Protein AF-A0A521UWS0-F1 (afdb_monomer_lite)

Structure (mmCIF, N/CA/C/O backbone):
data_AF-A0A521UWS0-F1
#
_entry.id   AF-A0A521UWS0-F1
#
loop_
_atom_site.group_PDB
_atom_site.id
_atom_site.type_symbol
_atom_site.label_atom_id
_atom_site.label_alt_id
_atom_site.label_comp_id
_atom_site.label_asym_id
_atom_site.label_entity_id
_atom_site.label_seq_id
_atom_site.pdbx_PDB_ins_code
_atom_site.Cartn_x
_atom_site.Cartn_y
_atom_site.Cartn_z
_atom_site.occupancy
_atom_site.B_iso_or_equiv
_atom_site.auth_seq_id
_atom_site.auth_comp_id
_atom_site.auth_asym_id
_atom_site.auth_atom_id
_atom_site.pdbx_PDB_model_num
ATOM 1 N N . SER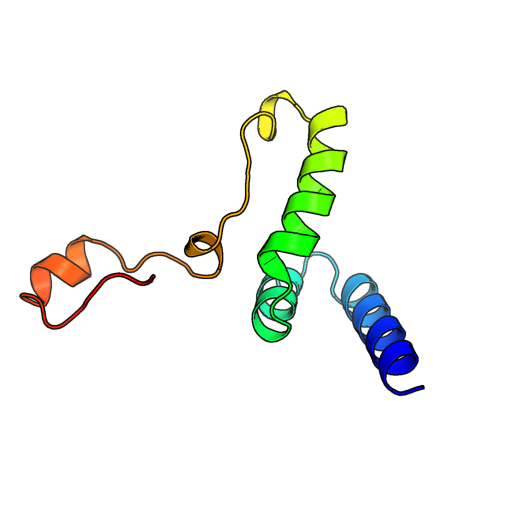 A 1 1 ? -24.379 -8.347 11.033 1.00 94.44 1 SER A N 1
ATOM 2 C CA . SER A 1 1 ? -24.397 -8.606 9.577 1.00 94.44 1 SER A CA 1
ATOM 3 C C . SER A 1 1 ? -23.013 -9.046 9.117 1.00 94.44 1 SER A C 1
ATOM 5 O O . SER A 1 1 ? -22.043 -8.805 9.836 1.00 94.44 1 SER A O 1
ATOM 7 N N . GLN A 1 2 ? -22.910 -9.666 7.935 1.00 97.06 2 GLN A N 1
ATOM 8 C CA . GLN A 1 2 ? -21.626 -10.068 7.340 1.00 97.06 2 GLN A CA 1
ATOM 9 C C . GLN A 1 2 ? -20.648 -8.885 7.226 1.00 97.06 2 GLN A C 1
ATOM 11 O O . GLN A 1 2 ? -19.470 -9.022 7.550 1.00 97.06 2 GLN A O 1
ATOM 16 N N . ASP A 1 3 ? -21.142 -7.707 6.846 1.00 97.00 3 ASP A N 1
ATOM 17 C CA . ASP A 1 3 ? -20.300 -6.517 6.696 1.00 97.00 3 ASP A CA 1
ATOM 18 C C . ASP A 1 3 ? -19.758 -5.997 8.025 1.00 97.00 3 ASP A C 1
ATOM 20 O O . ASP A 1 3 ? -18.590 -5.620 8.101 1.00 97.00 3 ASP A O 1
ATOM 24 N N . ASN A 1 4 ? -20.556 -6.032 9.098 1.00 98.12 4 ASN A N 1
ATOM 25 C CA . ASN A 1 4 ? -20.074 -5.640 10.425 1.00 98.12 4 ASN A CA 1
ATOM 26 C C . ASN A 1 4 ? -18.980 -6.592 10.921 1.00 98.12 4 ASN A C 1
ATOM 28 O O . ASN A 1 4 ? -17.974 -6.131 11.454 1.00 98.12 4 ASN A O 1
ATOM 32 N N . ALA A 1 5 ? -19.129 -7.899 10.677 1.00 98.38 5 ALA A N 1
ATOM 33 C CA . ALA A 1 5 ? -18.096 -8.876 11.014 1.00 98.38 5 ALA A CA 1
ATOM 34 C C . ALA A 1 5 ? -16.797 -8.627 10.224 1.00 98.38 5 ALA A C 1
ATOM 36 O O . ALA A 1 5 ? -15.712 -8.636 10.801 1.00 98.38 5 ALA A O 1
ATOM 37 N N . ARG A 1 6 ? -16.892 -8.319 8.920 1.00 97.56 6 ARG A N 1
ATOM 38 C CA . ARG A 1 6 ? -15.721 -7.949 8.103 1.00 97.56 6 ARG A CA 1
ATOM 39 C C . ARG A 1 6 ? -15.051 -6.669 8.600 1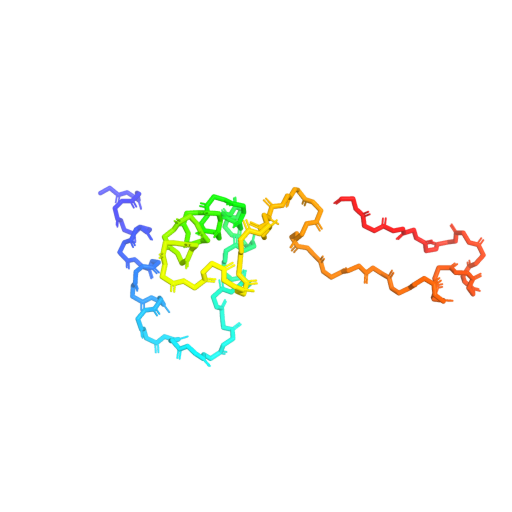.00 97.56 6 ARG A C 1
ATOM 41 O O . ARG A 1 6 ? -13.827 -6.611 8.625 1.00 97.56 6 ARG A O 1
ATOM 48 N N . LYS A 1 7 ? -15.822 -5.654 9.003 1.00 97.38 7 LYS A N 1
ATOM 49 C CA . LYS A 1 7 ? -15.274 -4.411 9.571 1.00 97.38 7 LYS A CA 1
ATOM 50 C C . LYS A 1 7 ? -14.508 -4.677 10.868 1.00 97.38 7 LYS A C 1
ATOM 52 O O . LYS A 1 7 ? -13.371 -4.229 10.974 1.00 97.38 7 LYS A O 1
ATOM 57 N N . ALA A 1 8 ? -15.088 -5.446 11.791 1.00 98.25 8 ALA A N 1
ATOM 58 C CA . ALA A 1 8 ? -14.430 -5.823 13.043 1.00 98.25 8 ALA A CA 1
ATOM 59 C C . ALA A 1 8 ? -13.126 -6.596 12.784 1.00 98.25 8 ALA A C 1
ATOM 61 O O . ALA A 1 8 ? -12.069 -6.185 13.245 1.00 98.25 8 ALA A O 1
ATOM 62 N N . LEU A 1 9 ? -13.165 -7.630 11.936 1.00 98.06 9 LEU A N 1
ATOM 63 C CA . LEU A 1 9 ? -11.980 -8.420 11.583 1.00 98.06 9 LEU A CA 1
ATOM 64 C C . LEU A 1 9 ? -10.844 -7.562 10.999 1.00 98.06 9 LEU A C 1
ATOM 66 O O . LEU A 1 9 ? -9.677 -7.743 11.342 1.00 98.06 9 LEU A O 1
ATOM 70 N N . ARG A 1 10 ? -11.172 -6.634 10.091 1.00 97.56 10 ARG A N 1
ATOM 71 C CA . ARG A 1 10 ? -10.186 -5.741 9.460 1.00 97.56 10 ARG A CA 1
ATOM 72 C C . ARG A 1 10 ? -9.594 -4.737 10.449 1.00 97.56 10 ARG A C 1
ATOM 74 O O . ARG A 1 10 ? -8.447 -4.335 10.258 1.00 97.56 10 ARG A O 1
ATOM 81 N N . MET A 1 11 ? -10.368 -4.322 11.452 1.00 97.62 11 MET A N 1
ATOM 82 C CA . MET A 1 11 ? -9.889 -3.466 12.535 1.00 97.62 11 MET A CA 1
ATOM 83 C C . MET A 1 11 ? -8.912 -4.228 13.431 1.00 97.62 11 MET A C 1
ATOM 85 O O . MET A 1 11 ? -7.797 -3.754 13.619 1.00 97.62 11 MET A O 1
ATOM 89 N N . GLU A 1 12 ? -9.274 -5.432 13.882 1.00 98.44 12 GLU A N 1
ATOM 90 C CA . GLU A 1 12 ? -8.394 -6.252 14.726 1.00 98.44 12 GLU A CA 1
ATOM 91 C C . GLU A 1 12 ? -7.075 -6.579 14.024 1.00 98.44 12 GLU A C 1
ATOM 93 O O . GLU A 1 12 ? -6.012 -6.316 14.572 1.00 98.44 12 GLU A O 1
ATOM 98 N N . ARG A 1 13 ? -7.099 -7.015 12.753 1.00 98.25 13 ARG A N 1
ATOM 99 C CA . ARG A 1 13 ? -5.851 -7.232 11.989 1.00 98.25 13 ARG A CA 1
ATOM 100 C C . ARG A 1 13 ? -4.976 -5.985 11.886 1.00 98.25 13 ARG A C 1
ATOM 102 O O . ARG A 1 13 ? -3.761 -6.118 11.806 1.00 98.25 13 ARG A O 1
ATOM 109 N N . LYS A 1 14 ? -5.570 -4.788 11.820 1.00 96.94 14 LYS A N 1
ATOM 110 C CA . LYS A 1 14 ? -4.810 -3.531 11.758 1.00 96.94 14 LYS A CA 1
ATOM 111 C C . LYS A 1 14 ? -4.106 -3.248 13.088 1.00 96.94 14 LYS A C 1
ATOM 113 O O . LYS A 1 14 ? -2.992 -2.738 13.052 1.00 96.94 14 LYS A O 1
ATOM 118 N N . LEU A 1 15 ? -4.779 -3.503 14.210 1.00 97.94 15 LEU A N 1
ATOM 119 C CA . LEU A 1 15 ? -4.237 -3.263 15.547 1.00 97.94 15 LEU A CA 1
ATOM 120 C C . LEU A 1 15 ? -3.191 -4.312 15.922 1.00 97.94 15 LEU A C 1
ATOM 122 O O . LEU A 1 15 ? -2.099 -3.941 16.333 1.00 97.94 15 LEU A O 1
ATOM 126 N N . GLU A 1 16 ? -3.517 -5.588 15.724 1.00 98.38 16 GLU A N 1
ATOM 127 C CA . GLU A 1 16 ? -2.676 -6.716 16.123 1.00 98.38 16 GLU A CA 1
ATOM 128 C C . GLU A 1 16 ? -1.361 -6.759 15.340 1.00 98.38 16 GLU A C 1
ATOM 130 O O . GLU A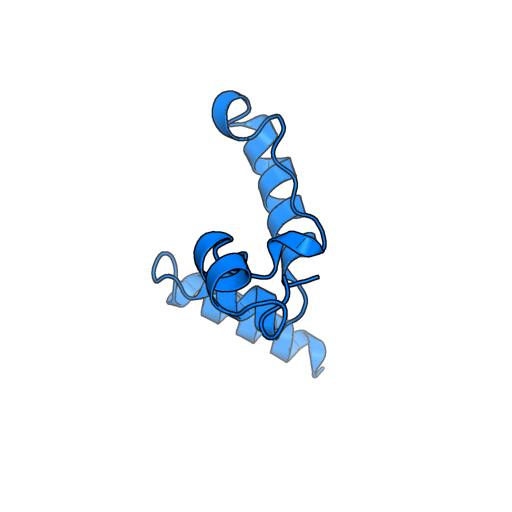 1 16 ? -0.309 -6.951 15.926 1.00 98.38 16 GLU A O 1
ATOM 135 N N . LEU A 1 17 ? -1.416 -6.537 14.020 1.00 98.38 17 LEU A N 1
ATOM 136 C CA . LEU A 1 17 ? -0.273 -6.712 13.111 1.00 98.38 17 LEU A CA 1
ATOM 137 C C . LEU A 1 17 ? 0.339 -5.373 12.672 1.00 98.38 17 LEU A C 1
ATOM 139 O O . LEU A 1 17 ? 0.764 -5.189 11.519 1.00 98.38 17 LEU A O 1
ATOM 143 N N . GLY A 1 18 ? 0.286 -4.384 13.563 1.00 97.50 18 GLY A N 1
ATOM 144 C CA . GLY A 1 18 ? 0.811 -3.048 13.321 1.00 97.50 18 GLY A CA 1
ATOM 145 C C . GLY A 1 18 ? 2.324 -3.078 13.104 1.00 97.50 18 GLY A C 1
ATOM 146 O O . GLY A 1 18 ? 3.056 -3.667 13.883 1.00 97.50 18 GLY A O 1
ATOM 147 N N . MET A 1 19 ? 2.806 -2.397 12.060 1.00 97.25 19 MET A N 1
ATOM 148 C CA . MET A 1 19 ? 4.241 -2.297 11.722 1.00 97.25 19 MET A CA 1
ATOM 149 C C . MET A 1 19 ? 4.922 -3.609 11.286 1.00 97.25 19 MET A C 1
ATOM 151 O O . MET A 1 19 ? 6.136 -3.641 11.123 1.00 97.25 19 MET A O 1
ATOM 155 N N . GLU A 1 20 ? 4.154 -4.656 10.984 1.00 98.06 20 GLU A N 1
ATOM 156 C CA . GLU A 1 20 ? 4.681 -5.972 10.575 1.00 98.06 20 GLU A CA 1
ATOM 157 C C . GLU A 1 20 ? 4.601 -6.228 9.056 1.00 98.06 20 GLU A C 1
ATOM 159 O O . GLU A 1 20 ? 4.712 -7.352 8.577 1.00 98.06 20 GLU A O 1
ATOM 164 N N . GLY A 1 21 ? 4.355 -5.190 8.252 1.00 96.62 21 GLY A N 1
ATOM 165 C CA . GLY A 1 21 ? 4.315 -5.312 6.787 1.00 96.62 21 GLY A CA 1
ATOM 166 C C . GLY A 1 21 ? 3.041 -5.949 6.210 1.00 96.62 21 GLY A C 1
ATOM 167 O O . GLY A 1 21 ? 2.912 -6.072 4.995 1.00 96.62 21 GLY A O 1
ATOM 168 N N . HIS A 1 22 ? 2.048 -6.295 7.032 1.00 98.19 22 HIS A N 1
ATOM 169 C CA . HIS A 1 22 ? 0.809 -6.922 6.554 1.00 98.19 22 HIS A CA 1
ATOM 170 C C . HIS A 1 22 ? -0.162 -5.961 5.861 1.00 98.19 22 HIS A C 1
ATOM 172 O O . HIS A 1 22 ? -0.870 -6.349 4.927 1.00 98.19 22 HIS A O 1
ATOM 178 N N . ARG A 1 23 ? -0.221 -4.704 6.318 1.00 97.62 23 ARG A N 1
ATOM 179 C CA . ARG A 1 23 ? -1.323 -3.792 5.980 1.00 97.62 23 ARG A CA 1
ATOM 180 C C . ARG A 1 23 ? -1.476 -3.566 4.476 1.00 97.62 23 ARG A C 1
ATOM 182 O O . ARG A 1 23 ? -2.605 -3.565 3.995 1.00 97.62 23 ARG A O 1
ATOM 189 N N . PHE A 1 24 ? -0.377 -3.393 3.744 1.00 97.25 24 PHE A N 1
ATOM 190 C CA . PHE A 1 24 ? -0.429 -3.132 2.303 1.00 97.25 24 PHE A CA 1
ATOM 191 C C . PHE A 1 24 ? -1.055 -4.304 1.531 1.00 97.25 24 PHE A C 1
ATOM 193 O O . PHE A 1 24 ? -2.012 -4.114 0.779 1.00 97.25 24 PHE A O 1
ATOM 200 N N . PHE A 1 25 ? -0.592 -5.529 1.786 1.00 97.56 25 PHE A N 1
ATOM 201 C CA . PHE A 1 25 ? -1.098 -6.730 1.115 1.00 97.56 25 PHE A CA 1
ATOM 202 C C . PHE A 1 25 ? -2.554 -7.044 1.479 1.00 97.56 25 PHE A C 1
ATOM 204 O O . PHE A 1 25 ? -3.326 -7.509 0.640 1.00 97.56 25 PHE A O 1
ATOM 211 N N . ASP A 1 26 ? -2.970 -6.740 2.710 1.00 98.25 26 ASP A N 1
ATOM 212 C CA . ASP A 1 26 ? -4.375 -6.840 3.105 1.00 98.25 26 ASP A CA 1
ATOM 213 C C . ASP A 1 26 ? -5.269 -5.873 2.318 1.00 98.25 26 ASP A C 1
ATOM 215 O O . ASP A 1 26 ? -6.313 -6.280 1.801 1.00 98.25 26 ASP A O 1
ATOM 219 N N . LEU A 1 27 ? -4.847 -4.612 2.170 1.00 97.81 27 LEU A N 1
ATOM 220 C CA . LEU A 1 27 ? -5.565 -3.622 1.363 1.00 97.81 27 LEU A CA 1
ATOM 221 C C . LEU A 1 27 ? -5.647 -4.031 -0.107 1.00 97.81 27 LEU A C 1
ATOM 223 O O . LEU A 1 27 ? -6.705 -3.875 -0.717 1.00 97.81 27 LEU A O 1
ATOM 227 N N . GLN A 1 28 ? -4.566 -4.583 -0.660 1.00 97.00 28 GLN A N 1
ATOM 228 C CA . GLN A 1 28 ? -4.525 -5.099 -2.026 1.00 97.00 28 GLN A CA 1
ATOM 229 C C . GLN A 1 28 ? -5.541 -6.228 -2.220 1.00 97.00 28 GLN A C 1
ATOM 231 O O . GLN A 1 28 ? -6.406 -6.135 -3.090 1.00 97.00 28 GLN A O 1
ATOM 236 N N . ARG A 1 29 ? -5.515 -7.244 -1.348 1.00 97.00 29 ARG A N 1
ATOM 237 C CA . ARG A 1 29 ? -6.450 -8.380 -1.381 1.00 97.00 29 ARG A CA 1
ATOM 238 C C . ARG A 1 29 ? -7.914 -7.953 -1.256 1.00 97.00 29 ARG A C 1
ATOM 240 O O . ARG A 1 29 ? -8.795 -8.617 -1.794 1.00 97.00 29 ARG A O 1
ATOM 247 N N . TRP A 1 30 ? -8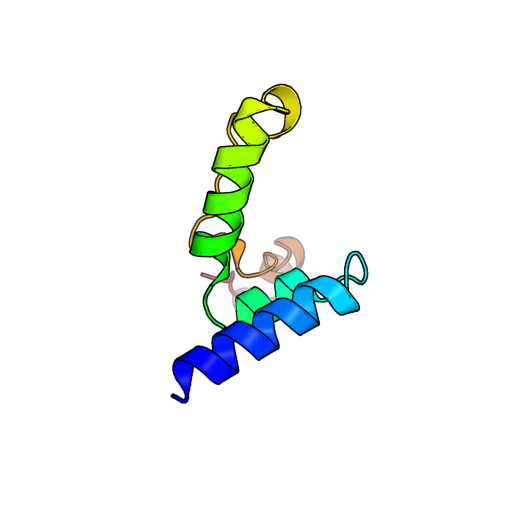.196 -6.879 -0.521 1.00 97.25 30 TRP A N 1
ATOM 248 C CA . TRP A 1 30 ? -9.555 -6.360 -0.351 1.00 97.25 30 TRP A CA 1
ATOM 249 C C . TRP A 1 30 ? -9.970 -5.326 -1.402 1.00 97.25 30 TRP A C 1
ATOM 251 O O . TRP A 1 30 ? -11.111 -4.873 -1.348 1.00 97.25 30 TRP A O 1
ATOM 261 N N . GLY A 1 31 ? -9.083 -4.948 -2.330 1.00 96.25 31 GLY A N 1
ATOM 262 C CA . GLY A 1 31 ? -9.361 -3.926 -3.342 1.00 96.25 31 GLY A CA 1
ATOM 263 C C . GLY A 1 31 ? -9.514 -2.516 -2.762 1.00 96.25 31 GLY A C 1
ATOM 264 O O . GLY A 1 31 ? -10.270 -1.714 -3.296 1.00 96.25 31 GLY A O 1
ATOM 265 N N . MET A 1 32 ? -8.841 -2.219 -1.646 1.00 97.31 32 MET A N 1
ATOM 266 C CA . MET A 1 32 ? -9.024 -0.981 -0.873 1.00 97.31 32 MET A CA 1
ATOM 267 C C . MET A 1 32 ? -7.822 -0.026 -0.905 1.00 97.31 32 MET A C 1
ATOM 269 O O . MET A 1 32 ? -7.900 1.033 -0.286 1.00 97.31 32 MET A O 1
ATOM 273 N N . VAL A 1 33 ? -6.739 -0.367 -1.616 1.00 97.56 33 VAL A N 1
ATOM 274 C CA . VAL A 1 33 ? -5.461 0.382 -1.632 1.00 97.56 33 VAL A CA 1
ATOM 275 C C . VAL A 1 33 ? -5.666 1.882 -1.848 1.00 97.56 33 VAL A C 1
ATOM 277 O O . VAL A 1 33 ? -5.340 2.663 -0.958 1.00 97.56 33 VAL A O 1
ATOM 280 N N . GLU A 1 34 ? -6.271 2.278 -2.970 1.00 97.38 34 GLU A N 1
ATOM 281 C CA . GLU A 1 34 ? -6.492 3.692 -3.304 1.00 97.38 34 GLU A CA 1
ATOM 282 C C . GLU A 1 34 ? -7.336 4.401 -2.239 1.00 97.38 34 GLU A C 1
ATOM 284 O O . GLU A 1 34 ? -6.967 5.469 -1.757 1.00 97.38 34 GLU A O 1
ATOM 289 N N . SER A 1 35 ? -8.456 3.794 -1.832 1.00 97.69 35 SER A N 1
ATOM 290 C CA . SER A 1 35 ? -9.388 4.415 -0.885 1.00 97.69 35 SER A CA 1
ATOM 291 C C . SER A 1 35 ? -8.773 4.632 0.501 1.00 97.69 35 SER A C 1
ATOM 293 O O . SER A 1 35 ? -8.927 5.703 1.088 1.00 97.69 35 SER A O 1
ATOM 295 N N . ASP A 1 36 ? -8.061 3.637 1.035 1.00 97.56 36 ASP A N 1
ATOM 296 C CA . ASP A 1 36 ? -7.526 3.698 2.392 1.00 97.56 36 ASP A CA 1
ATOM 297 C C . ASP A 1 36 ? -6.234 4.517 2.458 1.00 97.56 36 ASP A C 1
ATOM 299 O O . ASP A 1 36 ? -6.064 5.290 3.403 1.00 97.56 36 ASP A O 1
ATOM 303 N N . LEU A 1 37 ? -5.340 4.386 1.469 1.00 97.50 37 LEU A N 1
ATOM 304 C CA . LEU A 1 37 ? -4.084 5.137 1.456 1.00 97.50 37 LEU A CA 1
ATOM 305 C C . LEU A 1 37 ? -4.312 6.615 1.147 1.00 97.50 37 LEU A C 1
ATOM 307 O O . LEU A 1 37 ? -3.754 7.443 1.857 1.00 97.50 37 LEU A O 1
ATOM 311 N N . ASN A 1 38 ? -5.182 6.979 0.194 1.00 98.19 38 ASN A N 1
ATOM 312 C CA . ASN A 1 38 ? -5.492 8.397 -0.030 1.00 98.19 38 ASN A CA 1
ATOM 313 C C . ASN A 1 38 ? -6.205 9.024 1.177 1.00 98.19 38 ASN A C 1
ATOM 315 O O . ASN A 1 38 ? -5.925 10.171 1.516 1.00 98.19 38 ASN A O 1
ATOM 319 N N . ARG A 1 39 ? -7.069 8.280 1.888 1.00 97.88 39 ARG A N 1
ATOM 320 C CA . ARG A 1 39 ? -7.664 8.758 3.150 1.00 97.88 39 ARG A CA 1
ATOM 321 C C . ARG A 1 39 ? -6.590 9.073 4.195 1.00 97.88 39 ARG A C 1
ATOM 323 O O . ARG A 1 39 ? -6.702 10.088 4.875 1.00 97.88 39 ARG A O 1
ATOM 330 N N . ILE A 1 40 ? -5.580 8.210 4.336 1.00 96.19 40 ILE A N 1
ATOM 331 C CA . ILE A 1 40 ? -4.454 8.439 5.255 1.00 96.19 40 ILE A CA 1
ATOM 332 C C . ILE A 1 40 ? -3.604 9.614 4.769 1.00 96.19 40 ILE A C 1
ATOM 334 O O . ILE A 1 40 ? -3.376 10.527 5.546 1.00 96.19 40 ILE A O 1
ATOM 338 N N . LEU A 1 41 ? -3.209 9.653 3.494 1.00 97.44 41 LEU A N 1
ATOM 339 C CA . LEU A 1 41 ? -2.408 10.745 2.931 1.00 97.44 41 LEU A CA 1
ATOM 340 C C . LEU A 1 41 ? -3.088 12.106 3.081 1.00 97.44 41 LEU A C 1
ATOM 342 O O . LEU A 1 41 ? -2.413 13.084 3.364 1.00 97.44 41 LEU A O 1
ATOM 346 N N . ASN A 1 42 ? -4.411 12.189 2.936 1.00 97.62 42 ASN A N 1
ATOM 347 C CA . ASN A 1 42 ? -5.140 13.440 3.150 1.00 97.62 42 ASN A CA 1
ATOM 348 C C . ASN A 1 42 ? -5.032 13.946 4.593 1.00 97.62 42 ASN A C 1
ATOM 350 O O . ASN A 1 42 ? -4.967 15.153 4.795 1.00 97.62 42 ASN A O 1
ATOM 354 N N . TYR A 1 43 ? -4.996 13.038 5.571 1.00 96.94 43 TYR A N 1
ATOM 355 C CA . TYR A 1 43 ? -4.722 13.383 6.964 1.00 96.94 43 TYR A CA 1
ATOM 356 C C . TYR A 1 43 ? -3.238 13.720 7.161 1.00 96.94 43 TYR A C 1
ATOM 358 O O . TYR A 1 43 ? -2.908 14.802 7.615 1.00 96.94 43 TYR A O 1
ATOM 366 N N . GLU A 1 44 ? -2.323 12.850 6.731 1.00 97.06 44 GLU A N 1
ATOM 367 C CA . GLU A 1 44 ? -0.880 13.043 6.928 1.00 97.06 44 GLU A CA 1
ATOM 368 C C . GLU A 1 44 ? -0.348 14.303 6.236 1.00 97.06 44 GLU A C 1
ATOM 370 O O . GLU A 1 44 ? 0.602 14.909 6.710 1.00 97.06 44 GLU A O 1
ATOM 375 N N . LYS A 1 45 ? -0.958 14.756 5.136 1.00 97.31 45 LYS A N 1
ATOM 376 C CA . LYS A 1 45 ? -0.596 16.018 4.474 1.00 97.31 45 LYS A CA 1
ATOM 377 C C . LYS A 1 45 ? -0.820 17.250 5.353 1.00 97.31 45 LYS A C 1
ATOM 379 O O . LYS A 1 45 ? -0.139 18.247 5.117 1.00 97.31 45 LYS A O 1
ATOM 384 N N . THR A 1 46 ? -1.746 17.213 6.319 1.00 96.75 46 THR A N 1
ATOM 385 C CA . THR A 1 46 ? -1.962 18.349 7.234 1.00 96.75 46 THR A CA 1
ATOM 386 C C . THR A 1 46 ? -0.816 18.488 8.229 1.00 96.75 46 THR A C 1
ATOM 388 O O . THR A 1 46 ? -0.456 19.608 8.576 1.00 96.75 46 THR A O 1
ATOM 391 N N . GLU A 1 47 ? -0.194 17.370 8.608 1.00 96.62 47 GLU A N 1
ATOM 392 C CA . GLU A 1 47 ? 0.868 17.320 9.621 1.00 96.62 47 GLU A CA 1
ATOM 393 C C . GLU A 1 47 ? 2.282 17.251 9.012 1.00 96.62 47 GLU A C 1
ATOM 395 O O . GLU A 1 47 ? 3.233 17.827 9.534 1.00 96.62 47 GLU A O 1
ATOM 400 N N . LEU A 1 48 ? 2.435 16.555 7.883 1.00 96.75 48 LEU A N 1
ATOM 401 C CA . LEU A 1 48 ? 3.702 16.166 7.252 1.00 96.75 48 LEU A CA 1
ATOM 402 C C . LEU A 1 48 ? 3.748 16.588 5.775 1.00 96.75 48 LEU A C 1
ATOM 404 O O . LEU A 1 48 ? 4.177 15.838 4.891 1.00 96.75 48 LEU A O 1
ATOM 408 N N . SER A 1 49 ? 3.317 17.817 5.492 1.00 95.81 49 SER A N 1
ATOM 409 C CA . SER A 1 49 ? 3.248 18.376 4.134 1.00 95.81 49 SER A CA 1
ATOM 410 C C . SER A 1 49 ? 4.578 18.311 3.370 1.00 95.81 49 SER A C 1
ATOM 412 O O . SER A 1 49 ? 4.577 18.045 2.169 1.00 95.81 49 SER A O 1
ATOM 414 N N . ALA A 1 50 ? 5.714 18.472 4.056 1.00 96.69 50 ALA A N 1
ATOM 415 C CA . ALA A 1 50 ? 7.045 18.382 3.455 1.00 96.69 50 ALA A CA 1
ATOM 416 C C . ALA A 1 50 ? 7.366 16.987 2.885 1.00 96.69 50 ALA A C 1
ATOM 418 O O . ALA A 1 50 ? 8.134 16.884 1.933 1.00 96.69 50 ALA A O 1
ATOM 419 N N . LEU A 1 51 ? 6.782 15.925 3.451 1.00 95.56 51 LEU A N 1
ATOM 420 C CA . LEU A 1 51 ? 6.983 14.547 2.992 1.00 95.56 51 LEU A CA 1
ATOM 421 C C . LEU A 1 51 ? 5.925 14.129 1.969 1.00 95.56 51 LEU A C 1
ATOM 423 O O . LEU A 1 51 ? 6.248 13.487 0.973 1.00 95.56 51 LEU A O 1
ATOM 427 N N . TYR A 1 52 ? 4.661 14.490 2.207 1.00 96.62 52 TYR A N 1
ATOM 428 C CA . TYR A 1 52 ? 3.526 13.919 1.475 1.00 96.62 52 TYR A CA 1
ATOM 429 C C . TYR A 1 52 ? 2.730 14.916 0.635 1.00 96.62 52 TYR A C 1
ATOM 431 O O . TYR A 1 52 ? 1.736 14.517 0.036 1.00 96.62 52 TYR A O 1
ATOM 439 N N . GLY A 1 53 ? 3.126 16.190 0.553 1.00 95.31 53 GLY A N 1
ATOM 440 C CA . GLY A 1 53 ? 2.319 17.257 -0.057 1.00 95.31 53 GLY A CA 1
ATOM 441 C C . GLY A 1 53 ? 1.769 16.924 -1.449 1.00 95.31 53 GLY A C 1
ATOM 442 O O . GLY A 1 53 ? 0.583 17.126 -1.707 1.00 95.31 53 GLY A O 1
ATOM 443 N N . ALA A 1 54 ? 2.596 16.325 -2.309 1.00 95.44 54 ALA A N 1
ATOM 444 C CA . ALA A 1 54 ? 2.217 15.899 -3.659 1.00 95.44 54 ALA A CA 1
ATOM 445 C C . ALA A 1 54 ? 1.858 14.404 -3.775 1.00 95.44 54 ALA A C 1
ATOM 447 O O . ALA A 1 54 ? 1.508 13.948 -4.858 1.00 95.44 54 ALA A O 1
ATOM 448 N N . ALA A 1 55 ? 1.944 13.628 -2.691 1.00 96.44 55 ALA A N 1
ATOM 449 C CA . ALA A 1 55 ? 1.733 12.185 -2.735 1.00 96.44 55 ALA A CA 1
ATOM 450 C C . ALA A 1 55 ? 0.261 11.843 -3.006 1.00 96.44 55 ALA A C 1
ATOM 452 O O . ALA A 1 55 ? -0.648 12.338 -2.334 1.00 96.44 55 ALA A O 1
ATOM 453 N N . THR A 1 56 ? 0.023 10.957 -3.962 1.00 96.88 56 THR A N 1
ATOM 454 C CA . THR A 1 56 ? -1.296 10.420 -4.311 1.00 96.88 56 THR A CA 1
ATOM 455 C C . THR A 1 56 ? -1.134 8.965 -4.700 1.00 96.88 56 THR A C 1
ATOM 457 O O . THR A 1 56 ? -0.090 8.603 -5.229 1.00 96.88 56 THR A O 1
ATOM 460 N N . VAL A 1 57 ? -2.159 8.156 -4.449 1.00 97.19 57 VAL A N 1
ATOM 461 C CA . VAL A 1 57 ? -2.175 6.744 -4.845 1.00 97.19 57 VAL A CA 1
ATOM 462 C C . VAL A 1 57 ? -3.198 6.558 -5.956 1.00 97.19 57 VAL A C 1
ATOM 464 O O . VAL A 1 57 ? -4.385 6.817 -5.739 1.00 97.19 57 VAL A O 1
ATOM 467 N N . GLY A 1 58 ? -2.735 6.139 -7.128 1.00 95.19 58 GLY A N 1
ATOM 468 C CA . GLY A 1 58 ? -3.536 5.860 -8.313 1.00 95.19 58 GLY A CA 1
ATOM 469 C C . GLY A 1 58 ? -3.764 4.363 -8.568 1.00 95.19 58 GLY A C 1
ATOM 470 O O . GLY A 1 58 ? -3.351 3.509 -7.774 1.00 95.19 58 GLY A O 1
ATOM 471 N N . PRO A 1 59 ? -4.439 4.026 -9.681 1.00 92.06 59 PRO A N 1
ATOM 472 C CA . PRO A 1 59 ? -4.688 2.644 -10.092 1.00 92.06 59 PRO A CA 1
ATOM 473 C C . PRO A 1 59 ? -3.417 1.801 -10.254 1.00 92.06 59 PRO A C 1
ATOM 475 O O . PRO A 1 59 ? -3.414 0.640 -9.838 1.00 92.06 59 PRO A O 1
ATOM 478 N N . GLU A 1 60 ? -2.357 2.400 -10.794 1.00 91.94 60 GLU A N 1
ATOM 479 C CA . GLU A 1 60 ? -1.048 1.793 -11.059 1.00 91.94 60 GLU A CA 1
ATOM 480 C C . GLU A 1 60 ? -0.228 1.472 -9.789 1.00 91.94 60 GLU A C 1
ATOM 482 O O . GLU A 1 60 ? 0.608 0.569 -9.802 1.00 91.94 60 GLU A O 1
ATOM 487 N N . ASP A 1 61 ? -0.512 2.115 -8.651 1.00 94.50 61 ASP A N 1
ATOM 488 C CA . ASP A 1 61 ? 0.269 1.976 -7.406 1.00 94.50 61 ASP A CA 1
ATOM 489 C C . ASP A 1 61 ? -0.089 0.725 -6.578 1.00 94.50 61 ASP A C 1
ATOM 491 O O . ASP A 1 61 ? 0.386 0.519 -5.457 1.00 94.50 61 ASP A O 1
ATOM 495 N N . LYS A 1 62 ? -0.965 -0.138 -7.103 1.00 94.25 62 LYS A N 1
ATOM 496 C CA . LYS A 1 62 ? -1.387 -1.374 -6.423 1.00 94.25 62 LYS A CA 1
ATOM 497 C C . LYS A 1 62 ? -0.320 -2.456 -6.454 1.00 94.25 62 LYS A C 1
ATOM 499 O O . LYS A 1 62 ? -0.418 -3.407 -5.679 1.00 94.25 62 LYS A O 1
ATOM 504 N N . LEU A 1 63 ? 0.641 -2.365 -7.367 1.00 93.94 63 LEU A N 1
ATOM 505 C CA . LEU A 1 63 ? 1.651 -3.382 -7.626 1.00 93.94 63 LEU A CA 1
ATOM 506 C C . LEU A 1 63 ? 3.018 -2.724 -7.764 1.00 93.94 63 LEU A C 1
ATOM 508 O O . LEU A 1 63 ? 3.138 -1.607 -8.254 1.00 93.94 63 LEU A O 1
ATOM 512 N N . PHE A 1 64 ? 4.067 -3.457 -7.398 1.00 94.19 64 PHE A N 1
ATOM 513 C CA . PHE A 1 64 ? 5.409 -3.040 -7.778 1.00 94.19 64 PHE A CA 1
ATOM 514 C C . PHE A 1 64 ? 5.564 -3.109 -9.302 1.00 94.19 64 PHE A C 1
ATOM 516 O O . PHE A 1 64 ? 5.102 -4.088 -9.902 1.00 94.19 64 PHE A O 1
ATOM 523 N N . PRO A 1 65 ? 6.215 -2.108 -9.923 1.00 95.25 65 PRO A N 1
ATOM 524 C CA . PRO A 1 65 ? 6.470 -2.121 -11.352 1.00 95.25 65 PRO A CA 1
ATOM 525 C C . PRO A 1 65 ? 7.395 -3.280 -11.703 1.00 95.25 65 PRO A C 1
ATOM 527 O O . PRO A 1 65 ? 8.353 -3.585 -10.985 1.00 95.25 65 PRO A O 1
ATOM 530 N N . VAL A 1 66 ? 7.132 -3.905 -12.845 1.00 95.62 66 VAL A N 1
ATOM 531 C CA . VAL A 1 66 ? 8.076 -4.849 -13.432 1.00 95.62 66 VAL A CA 1
ATOM 532 C C . VAL A 1 66 ? 9.343 -4.064 -13.795 1.00 95.62 66 VAL A C 1
ATOM 534 O O . VAL A 1 66 ? 9.235 -3.046 -14.489 1.00 95.62 66 VAL A O 1
ATOM 537 N N . PRO A 1 67 ? 10.538 -4.490 -13.342 1.00 96.06 67 PRO A N 1
ATOM 538 C CA . PRO A 1 67 ? 11.774 -3.778 -13.645 1.00 96.06 67 PRO A CA 1
ATOM 539 C C . PRO A 1 67 ? 12.021 -3.683 -15.156 1.00 96.06 67 PRO A C 1
ATOM 541 O O . PRO A 1 67 ? 11.971 -4.691 -15.864 1.00 96.06 67 PRO A O 1
ATOM 544 N N . GLN A 1 68 ? 12.321 -2.475 -15.648 1.00 95.19 68 GLN A N 1
ATOM 545 C CA . GLN A 1 68 ? 12.438 -2.204 -17.087 1.00 95.19 68 GLN A CA 1
ATOM 546 C C . GLN A 1 68 ? 13.508 -3.069 -17.767 1.00 95.19 68 GLN A C 1
ATOM 548 O O . GLN A 1 68 ? 13.273 -3.622 -18.835 1.00 95.19 68 GLN A O 1
ATOM 553 N N . ASN A 1 69 ? 14.644 -3.285 -17.103 1.00 97.19 69 ASN A N 1
ATOM 554 C CA . ASN A 1 69 ? 15.704 -4.155 -17.611 1.00 97.19 69 ASN A CA 1
ATOM 555 C C . ASN A 1 69 ? 15.226 -5.595 -17.879 1.00 97.19 69 ASN A C 1
ATOM 557 O O . ASN A 1 69 ? 15.698 -6.227 -18.819 1.00 97.19 69 ASN A O 1
ATOM 561 N N . GLN A 1 70 ? 14.293 -6.122 -17.080 1.00 96.62 70 GLN A N 1
ATOM 562 C CA . GLN A 1 70 ? 13.722 -7.450 -17.309 1.00 96.62 70 GLN A CA 1
ATOM 563 C C . GLN A 1 70 ? 12.793 -7.447 -18.523 1.00 96.62 70 GLN A C 1
ATOM 565 O O . GLN A 1 70 ? 12.787 -8.409 -19.285 1.00 96.62 70 GLN A O 1
ATOM 570 N N . ILE A 1 71 ? 12.034 -6.370 -18.738 1.00 96.56 71 ILE A N 1
ATOM 571 C CA . ILE A 1 71 ? 11.190 -6.210 -19.931 1.00 96.56 71 ILE A CA 1
ATOM 572 C C . ILE A 1 71 ? 12.064 -6.205 -21.192 1.00 96.56 71 ILE A C 1
ATOM 574 O O . ILE A 1 71 ? 11.792 -6.957 -22.131 1.00 96.56 71 ILE A O 1
ATOM 578 N N . ASP A 1 72 ? 13.147 -5.424 -21.174 1.00 96.44 72 ASP A N 1
ATOM 579 C CA . ASP A 1 72 ? 14.061 -5.269 -22.309 1.00 96.44 72 ASP A CA 1
ATOM 580 C C . ASP A 1 72 ? 14.753 -6.596 -22.668 1.00 96.44 72 ASP A C 1
ATOM 582 O O . ASP A 1 72 ? 14.782 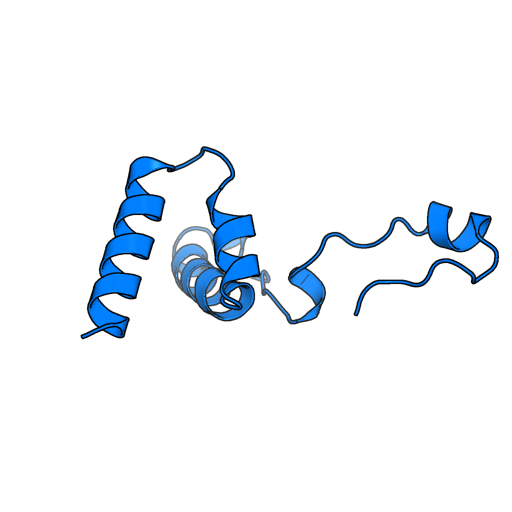-6.993 -23.835 1.00 96.44 72 ASP A O 1
ATOM 586 N N . LEU A 1 73 ? 15.247 -7.336 -21.664 1.00 97.19 73 LEU A N 1
ATOM 587 C CA . LEU A 1 73 ? 15.899 -8.641 -21.852 1.00 97.19 73 LEU A CA 1
ATOM 588 C C . LEU A 1 73 ? 14.957 -9.712 -22.415 1.00 97.19 73 LEU A C 1
ATOM 590 O O . LEU A 1 73 ? 15.390 -10.609 -23.137 1.00 97.19 73 LEU A O 1
ATOM 594 N N . MET A 1 74 ? 13.668 -9.632 -22.087 1.00 96.88 74 MET A N 1
ATOM 595 C CA . MET A 1 74 ? 12.680 -10.639 -22.473 1.00 96.88 74 MET A CA 1
ATOM 596 C C . MET A 1 74 ? 12.115 -10.431 -23.884 1.00 96.88 74 MET A C 1
ATOM 598 O O . MET A 1 74 ? 11.276 -11.226 -24.320 1.00 96.88 74 MET A O 1
ATOM 602 N N . GLY A 1 75 ? 12.559 -9.393 -24.607 1.00 91.81 75 GLY A N 1
ATOM 603 C CA . GLY A 1 75 ? 12.227 -9.183 -26.018 1.00 91.81 75 GLY A CA 1
ATOM 604 C C . GLY A 1 75 ? 10.721 -9.096 -26.279 1.00 91.81 75 GLY A C 1
ATOM 605 O O . GLY A 1 75 ? 10.227 -9.680 -27.242 1.00 91.81 75 GLY A O 1
ATOM 606 N N . GLY A 1 76 ? 9.977 -8.443 -25.379 1.00 89.75 76 GLY A N 1
ATOM 607 C CA . GLY A 1 76 ? 8.524 -8.250 -25.489 1.00 89.75 76 GLY A CA 1
ATOM 608 C C . GLY A 1 76 ? 7.652 -9.399 -24.963 1.00 89.75 76 GLY A C 1
ATOM 609 O O . GLY A 1 76 ? 6.430 -9.303 -25.023 1.00 89.75 76 GLY A O 1
ATOM 610 N N . ARG A 1 77 ? 8.239 -10.478 -24.420 1.00 95.19 77 ARG A N 1
ATOM 611 C CA . ARG A 1 77 ? 7.477 -11.559 -23.751 1.00 95.19 77 ARG A CA 1
ATOM 612 C C . ARG A 1 77 ? 7.013 -11.183 -22.346 1.00 95.19 77 ARG A C 1
ATOM 614 O O . ARG A 1 77 ? 6.041 -11.743 -21.849 1.00 95.19 77 ARG A O 1
ATOM 621 N N . LEU A 1 78 ? 7.742 -10.273 -21.706 1.00 95.69 78 LEU A N 1
ATOM 622 C CA . LEU A 1 78 ? 7.376 -9.667 -20.437 1.00 95.69 78 LEU A CA 1
ATOM 623 C C . LEU A 1 78 ? 6.837 -8.265 -20.724 1.00 95.69 78 LEU A C 1
ATOM 625 O O . LEU A 1 78 ? 7.434 -7.526 -21.503 1.00 95.69 78 LEU A O 1
ATOM 629 N N . VAL A 1 79 ? 5.708 -7.917 -20.113 1.00 95.00 79 VAL A N 1
ATOM 630 C CA . VAL A 1 79 ? 5.042 -6.618 -20.277 1.00 95.00 79 VAL A CA 1
ATOM 631 C C . VAL A 1 79 ? 4.872 -5.949 -18.919 1.00 95.00 79 VAL A C 1
ATOM 633 O O . VAL A 1 79 ? 4.844 -6.632 -17.894 1.00 95.00 79 VAL A O 1
ATOM 636 N N . GLN A 1 80 ? 4.764 -4.620 -18.911 1.00 94.94 80 GLN A N 1
ATOM 637 C CA . GLN A 1 80 ? 4.516 -3.870 -17.682 1.00 94.94 80 GLN A CA 1
ATOM 638 C C . GLN A 1 80 ? 3.147 -4.229 -17.085 1.00 94.94 80 GLN A C 1
ATOM 640 O O . GLN A 1 80 ? 2.215 -4.607 -17.807 1.0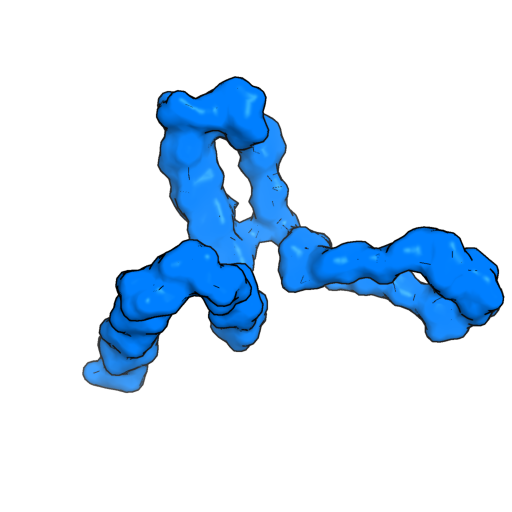0 94.94 80 GLN A O 1
ATOM 645 N N . ASN A 1 81 ? 3.039 -4.100 -15.762 1.00 90.56 81 ASN A N 1
ATOM 646 C CA . ASN A 1 81 ? 1.753 -4.081 -15.081 1.00 90.56 81 ASN A CA 1
ATOM 647 C C . ASN A 1 81 ? 0.893 -2.892 -15.575 1.00 90.56 81 ASN A C 1
ATOM 649 O O . ASN A 1 81 ? 1.376 -1.983 -16.250 1.00 90.56 81 ASN A O 1
ATOM 653 N N . ARG A 1 82 ? -0.415 -2.956 -15.332 1.00 72.19 82 ARG A N 1
ATOM 654 C CA . ARG A 1 82 ? -1.362 -1.883 -15.656 1.00 72.19 82 ARG A CA 1
ATOM 655 C C . ARG A 1 82 ? -2.017 -1.390 -14.386 1.00 72.19 82 ARG A C 1
ATOM 657 O O . ARG A 1 82 ? -2.283 -2.259 -13.522 1.00 72.19 82 ARG A O 1
#

Secondary structure (DSSP, 8-state):
-HHHHHHHHHHHHHHHTTTTTHHHHHHHHTT-HHHHHHHHHHHHHHH-HHHHTT----GGGGSPPPPHHHHHHTTTSS----

Radius of gyration: 16.71 Å; chains: 1; bounding box: 40×30×42 Å

Sequence (82 aa):
SQDNARKALRMERKLELGMEGHRFFDLQRWGMVESDLNRILNYEKTELSALYGAATVGPEDKLFPVPQNQIDLMGGRLVQNR

Foldseek 3Di:
DVVVVVVVVLVCCCVVCPPVPVNLVVCLVVVNNQPPVQVVLVVVCVVPVVVRVPPHDDPLNSDDWDDVVVCVVVVNPDDTDD

pLDDT: mean 96.19, std 3.19, range [72.19, 98.44]